Protein AF-A0A2K5C8P4-F1 (afdb_monomer)

Nearest PDB structures (foldseek):
  4d0d-assembly1_A  TM=8.204E-01  e=2.974E-01  Gallus gallus
  7qev-assembly1_B  TM=3.542E-01  e=8.906E+00  Homo sapiens

Organism: Aotus nancymaae (NCBI:txid37293)

InterPro domains:
  IPR003006 Immunoglobulin/major histocompatibility complex, conserved site [PS00290] (12-18)
  IPR013783 Immunoglobulin-like fold [G3DSA:2.60.40.10] (1-39)
  IPR036179 Immunoglobulin-like domain superfamily [SSF48726] (3-31)
  IPR050208 Antigen-presenting and immune regulatory MHC class I-related [PTHR16675] (1-67)

Secondary structure (DSSP, 8-state):
-----TTTGGG-EEEE--TT-SS-EEEEPPP----HHHHHHHHHHHHHHHHHHHHHHHHHHHHHHHT-

pLDDT: mean 87.09, std 10.41, range [58.72, 98.38]

Sequence (68 aa):
AVVVLSGEEQRYMCHVQHEGLAEPLTLRWEPSSQPTIPIVGIVAGLAVLGAVITGAVVAAVMWKRKSS

Foldseek 3Di:
DDDDDPPRQQVDWDWDDDPPDPDIDIHGDDPPPPVPPVVVVVVVVVVVVVVVVVVVVVVVVVVVVVVD

Solvent-accessible surface area (backbone atoms only — not comparable to full-atom values): 4365 Å² total; per-residue (Å²): 136,86,88,72,57,92,89,53,43,74,81,45,70,49,79,47,80,51,95,90,44,98,61,72,44,75,44,68,55,78,76,85,82,69,68,61,63,65,55,53,52,51,54,53,51,52,51,52,54,50,52,52,54,52,50,51,51,54,54,52,52,53,50,56,62,72,77,105

Structure (mmCIF, N/CA/C/O backbone):
data_AF-A0A2K5C8P4-F1
#
_entry.id   AF-A0A2K5C8P4-F1
#
loop_
_atom_site.group_PDB
_atom_site.id
_atom_site.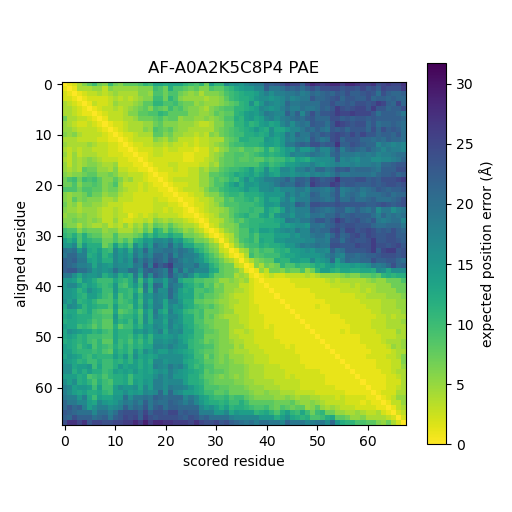type_symbol
_atom_site.label_atom_id
_atom_site.label_alt_id
_atom_site.label_comp_id
_atom_site.label_asym_id
_atom_site.label_entity_id
_atom_site.label_seq_id
_atom_site.pdbx_PDB_ins_code
_atom_site.Cartn_x
_atom_site.Cartn_y
_atom_site.Cartn_z
_atom_site.occupancy
_atom_site.B_iso_or_equiv
_atom_site.auth_seq_id
_atom_site.auth_comp_id
_atom_site.auth_asym_id
_atom_site.auth_atom_id
_atom_site.pdbx_PDB_model_num
ATOM 1 N N . ALA A 1 1 ? 1.382 6.111 -30.203 1.00 71.19 1 ALA A N 1
ATOM 2 C CA . ALA A 1 1 ? 1.305 5.978 -28.735 1.00 71.19 1 ALA A CA 1
ATOM 3 C C . ALA A 1 1 ? 1.106 4.507 -28.400 1.00 71.19 1 ALA A C 1
ATOM 5 O O . ALA A 1 1 ? 0.306 3.868 -29.073 1.00 71.19 1 ALA A O 1
ATOM 6 N N . VAL A 1 2 ? 1.848 3.972 -27.429 1.00 81.56 2 VAL A N 1
ATOM 7 C CA . VAL A 1 2 ? 1.647 2.607 -26.916 1.00 81.56 2 VAL A CA 1
ATOM 8 C C . VAL A 1 2 ? 0.775 2.723 -25.674 1.00 81.56 2 VAL A C 1
ATOM 10 O O . VAL A 1 2 ? 1.117 3.464 -24.757 1.00 81.56 2 VAL A O 1
ATOM 13 N N . VAL A 1 3 ? -0.369 2.045 -25.668 1.00 85.75 3 VAL A N 1
ATOM 14 C CA . VAL A 1 3 ? -1.228 1.956 -24.484 1.00 85.75 3 VAL A CA 1
ATOM 15 C C . VAL A 1 3 ? -0.761 0.751 -23.681 1.00 85.75 3 VAL A C 1
ATOM 17 O O . VAL A 1 3 ? -0.743 -0.361 -24.205 1.00 85.75 3 VAL A O 1
ATOM 20 N N . VAL A 1 4 ? -0.371 0.974 -22.429 1.00 83.38 4 VAL A N 1
ATOM 21 C CA . VAL A 1 4 ? 0.036 -0.088 -21.505 1.00 83.38 4 VAL A CA 1
ATOM 22 C C . VAL A 1 4 ? -1.022 -0.226 -20.418 1.00 83.38 4 VAL A C 1
ATOM 24 O O . VAL A 1 4 ? -1.559 0.771 -19.937 1.00 83.38 4 VAL A O 1
ATOM 27 N N . LEU A 1 5 ? -1.360 -1.465 -20.063 1.00 84.81 5 LEU A N 1
ATOM 28 C CA . LEU A 1 5 ? -2.323 -1.748 -19.002 1.00 84.81 5 LEU A CA 1
ATOM 29 C C . LEU A 1 5 ? -1.694 -1.499 -17.628 1.00 84.81 5 LEU A C 1
ATOM 31 O O . LEU A 1 5 ? -0.514 -1.776 -17.418 1.00 84.81 5 LEU A O 1
ATOM 35 N N . SER A 1 6 ? -2.501 -1.019 -16.680 1.00 77.38 6 SER A N 1
ATOM 36 C CA . SER A 1 6 ? -2.038 -0.804 -15.308 1.00 77.38 6 SER A CA 1
ATOM 37 C C . SER A 1 6 ? -1.551 -2.119 -14.690 1.00 77.38 6 SER A C 1
ATOM 39 O O . SER A 1 6 ? -2.268 -3.120 -14.721 1.00 77.38 6 SER A O 1
ATOM 41 N N . GLY A 1 7 ? -0.319 -2.124 -14.173 1.00 78.81 7 GLY A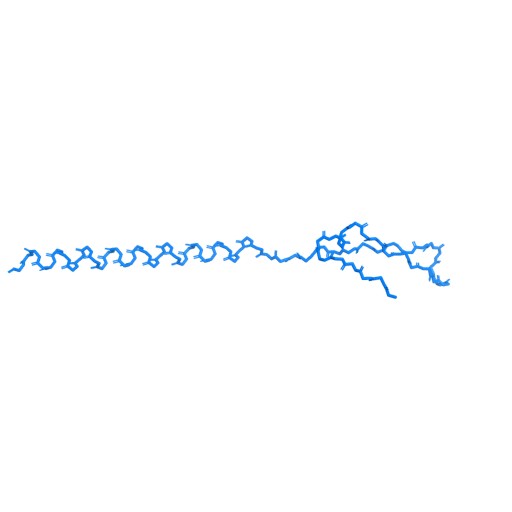 N 1
ATOM 42 C CA . GLY A 1 7 ? 0.337 -3.310 -13.597 1.00 78.81 7 GLY A CA 1
ATOM 43 C C . GLY A 1 7 ? 1.251 -4.075 -14.560 1.00 78.81 7 GLY A C 1
ATOM 44 O O . GLY A 1 7 ? 2.133 -4.806 -14.119 1.00 78.81 7 GLY A O 1
ATOM 45 N N . GLU A 1 8 ? 1.119 -3.835 -15.863 1.00 82.06 8 GLU A N 1
ATOM 46 C CA . GLU A 1 8 ? 1.977 -4.409 -16.905 1.00 82.06 8 GLU A CA 1
ATOM 47 C C . GLU A 1 8 ? 3.147 -3.489 -17.276 1.00 82.06 8 GLU A C 1
ATOM 49 O O . GLU A 1 8 ? 4.128 -3.920 -17.878 1.00 82.06 8 GLU A O 1
ATOM 54 N N . GLU A 1 9 ? 3.077 -2.229 -16.847 1.00 84.38 9 GLU A N 1
ATOM 55 C CA . GLU A 1 9 ? 4.007 -1.136 -17.152 1.00 84.38 9 GLU A CA 1
ATOM 56 C C . GLU A 1 9 ? 5.471 -1.454 -16.833 1.00 84.38 9 GLU A C 1
ATOM 58 O O . GLU A 1 9 ? 6.362 -1.053 -17.575 1.00 84.38 9 GLU A O 1
ATOM 63 N N . GLN A 1 10 ? 5.730 -2.241 -15.787 1.00 81.56 10 GLN A N 1
ATOM 64 C CA . GLN A 1 10 ? 7.085 -2.647 -15.392 1.00 81.56 10 GLN A CA 1
ATOM 65 C C . GLN A 1 10 ? 7.787 -3.553 -16.411 1.00 81.56 10 GLN A C 1
ATOM 67 O O . GLN A 1 10 ? 9.009 -3.678 -16.380 1.00 81.56 10 GLN A O 1
ATOM 72 N N . ARG A 1 11 ? 7.031 -4.200 -17.306 1.00 82.06 11 ARG A N 1
ATOM 73 C CA . ARG A 1 11 ? 7.577 -5.076 -18.354 1.00 82.06 11 ARG A CA 1
ATOM 74 C C . ARG A 1 11 ? 7.942 -4.317 -19.626 1.00 82.06 11 ARG A C 1
ATOM 76 O O . ARG A 1 11 ? 8.565 -4.892 -20.515 1.00 82.06 11 ARG A O 1
ATOM 83 N N . TYR A 1 12 ? 7.556 -3.046 -19.715 1.00 82.81 12 TYR A N 1
ATOM 84 C CA . TYR A 1 12 ? 7.815 -2.211 -20.875 1.00 82.81 12 TYR A CA 1
ATOM 85 C C . TYR A 1 12 ? 9.005 -1.297 -20.615 1.00 82.81 12 TYR A C 1
ATOM 87 O O . TYR A 1 12 ? 9.129 -0.659 -19.569 1.00 82.81 12 TYR A O 1
ATOM 95 N N . MET A 1 13 ? 9.872 -1.215 -21.617 1.00 86.75 13 MET A N 1
ATOM 96 C CA . MET A 1 13 ? 10.951 -0.244 -21.669 1.00 86.75 13 MET A CA 1
ATOM 97 C C . MET A 1 13 ? 10.792 0.614 -22.917 1.00 86.75 13 MET A C 1
ATOM 99 O O . MET A 1 13 ? 10.401 0.127 -23.979 1.00 86.75 13 MET A O 1
ATOM 103 N N . CYS A 1 14 ? 11.102 1.897 -22.782 1.00 87.81 14 CYS A N 1
ATOM 104 C CA . CYS A 1 14 ? 11.163 2.834 -23.889 1.00 87.81 14 CYS A CA 1
ATOM 105 C C . CYS A 1 14 ? 12.620 2.986 -24.332 1.00 87.81 14 CYS A C 1
ATOM 107 O O . CYS A 1 14 ? 13.492 3.264 -23.510 1.00 87.81 14 CYS A O 1
ATOM 109 N N . HIS A 1 15 ? 12.875 2.825 -25.628 1.00 91.00 15 HIS A N 1
ATOM 110 C CA . HIS A 1 15 ? 14.179 3.092 -26.226 1.00 91.00 15 HIS A CA 1
ATOM 111 C C . HIS A 1 15 ? 14.142 4.447 -26.926 1.00 91.00 15 HIS A C 1
ATOM 113 O O . HIS A 1 15 ? 13.341 4.662 -27.834 1.00 91.00 15 HIS A O 1
ATOM 119 N N . VAL A 1 16 ? 15.017 5.355 -26.506 1.00 91.38 16 VAL A N 1
ATOM 120 C CA . VAL A 1 16 ? 15.122 6.711 -27.041 1.00 91.38 16 VAL A CA 1
ATOM 121 C C . VAL A 1 16 ? 16.416 6.826 -27.836 1.00 91.38 16 VAL A C 1
ATOM 123 O O . VAL A 1 16 ? 17.513 6.718 -27.286 1.00 91.38 16 VAL A O 1
ATOM 126 N N . GLN A 1 17 ? 16.278 7.049 -29.141 1.00 94.19 17 GLN A N 1
ATOM 127 C CA . GLN A 1 17 ? 17.380 7.410 -30.029 1.00 94.19 17 GLN A CA 1
ATOM 128 C C . GLN A 1 17 ? 17.342 8.913 -30.286 1.00 94.19 17 GLN A C 1
ATOM 130 O O . GLN A 1 17 ? 16.279 9.484 -30.529 1.00 94.19 17 GLN A O 1
ATOM 135 N N . HIS A 1 18 ? 18.499 9.556 -30.202 1.00 94.00 18 HIS A N 1
ATOM 136 C CA . HIS A 1 18 ? 18.647 10.984 -30.432 1.00 94.00 18 HIS A CA 1
ATOM 137 C C . HIS A 1 18 ? 20.088 11.265 -30.858 1.00 94.00 18 HIS A C 1
ATOM 139 O O . HIS A 1 18 ? 21.001 10.678 -30.289 1.00 94.00 18 HIS A O 1
ATOM 145 N N . GLU A 1 19 ? 20.301 12.183 -31.802 1.00 92.75 19 GLU A N 1
ATOM 146 C CA . GLU A 1 19 ? 21.630 12.496 -32.366 1.00 92.75 19 GLU A CA 1
ATOM 147 C C . GLU A 1 19 ? 22.667 12.905 -31.304 1.00 92.75 19 GLU A C 1
ATOM 149 O O . GLU A 1 19 ? 23.861 12.675 -31.458 1.00 92.75 19 GLU A O 1
ATOM 154 N N . GLY A 1 20 ? 22.217 13.504 -30.198 1.00 93.62 20 GLY A N 1
ATOM 155 C CA . GLY A 1 20 ? 23.089 13.890 -29.082 1.00 93.62 20 GLY A CA 1
ATOM 156 C C . GLY A 1 20 ? 23.476 12.748 -28.134 1.00 93.62 20 GLY A C 1
ATOM 157 O O . GLY A 1 20 ? 24.238 12.979 -27.198 1.00 93.62 20 GLY A O 1
ATOM 158 N N . LEU A 1 21 ? 22.931 11.546 -28.321 1.00 93.06 21 LEU A N 1
ATOM 159 C CA . LEU A 1 21 ? 23.242 10.373 -27.512 1.00 93.06 21 LEU A CA 1
ATOM 160 C C . LEU A 1 21 ? 24.214 9.471 -28.277 1.00 93.06 21 LEU A C 1
ATOM 162 O O . LEU A 1 21 ? 23.892 8.986 -29.357 1.00 93.06 21 LEU A O 1
ATOM 166 N N . ALA A 1 22 ? 25.383 9.201 -27.690 1.00 92.00 22 ALA A N 1
ATOM 167 C CA . ALA A 1 22 ? 26.342 8.252 -28.260 1.00 92.00 22 ALA A CA 1
ATOM 168 C C . ALA A 1 22 ? 25.789 6.811 -28.299 1.00 92.00 22 ALA A C 1
ATOM 170 O O . ALA A 1 22 ? 26.189 6.020 -29.148 1.00 92.00 22 ALA A O 1
ATOM 171 N N . GLU A 1 23 ? 24.851 6.486 -27.403 1.00 92.19 23 GLU A N 1
ATOM 172 C CA . GLU A 1 23 ? 24.188 5.185 -27.300 1.00 92.19 23 GLU A CA 1
ATOM 173 C C . GLU A 1 23 ? 22.686 5.361 -27.002 1.00 92.19 23 GLU A C 1
ATOM 175 O O . GLU A 1 23 ? 22.302 6.338 -26.355 1.00 92.19 23 GLU A O 1
ATOM 180 N N . PRO A 1 24 ? 21.809 4.430 -27.425 1.00 92.44 24 PRO A N 1
ATOM 181 C CA . PRO A 1 24 ? 20.375 4.522 -27.159 1.00 92.44 24 PRO A CA 1
ATOM 182 C C . PRO A 1 24 ? 20.058 4.541 -25.660 1.00 92.44 24 PRO A C 1
ATOM 184 O O . PRO A 1 24 ? 20.455 3.645 -24.912 1.00 92.44 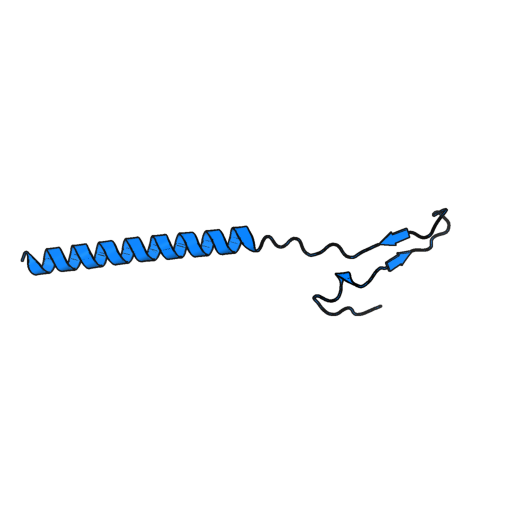24 PRO A O 1
ATOM 187 N N . LEU A 1 25 ? 19.262 5.517 -25.222 1.00 91.75 25 LEU A N 1
ATOM 188 C CA . LEU A 1 25 ? 18.825 5.588 -23.833 1.00 91.75 25 LEU A CA 1
ATOM 189 C C . LEU A 1 25 ? 17.647 4.638 -23.610 1.00 91.75 25 LEU A C 1
ATOM 191 O O . LEU A 1 25 ? 16.632 4.718 -24.301 1.00 91.75 25 LEU A O 1
ATOM 195 N N . THR A 1 26 ? 17.765 3.760 -22.617 1.00 91.06 26 THR A N 1
ATOM 196 C CA . THR A 1 26 ? 16.694 2.835 -22.231 1.00 91.06 26 THR A CA 1
ATOM 197 C C . THR A 1 26 ? 16.039 3.317 -20.942 1.00 91.06 26 THR A C 1
ATOM 199 O O . THR A 1 26 ? 16.681 3.375 -19.896 1.00 91.06 26 THR A O 1
ATOM 202 N N . LEU A 1 27 ? 14.757 3.665 -21.014 1.00 86.94 27 LEU A N 1
ATOM 203 C CA . LEU A 1 27 ? 13.959 4.124 -19.880 1.00 86.94 27 LEU A CA 1
ATOM 204 C C . LEU A 1 27 ? 13.002 3.015 -19.441 1.00 86.94 27 LEU A C 1
ATOM 206 O O . LEU A 1 27 ? 12.178 2.558 -20.234 1.00 86.94 27 LEU A O 1
ATOM 210 N N . ARG A 1 28 ? 13.084 2.606 -18.171 1.00 84.62 28 ARG A N 1
ATOM 211 C CA . ARG A 1 28 ? 12.069 1.749 -17.540 1.00 84.62 28 ARG A CA 1
ATOM 212 C C . ARG A 1 28 ? 10.986 2.605 -16.889 1.00 84.62 28 ARG A C 1
ATOM 214 O O . ARG A 1 28 ? 11.259 3.727 -16.464 1.00 84.62 28 ARG A O 1
ATOM 221 N N . TRP A 1 29 ? 9.791 2.050 -16.736 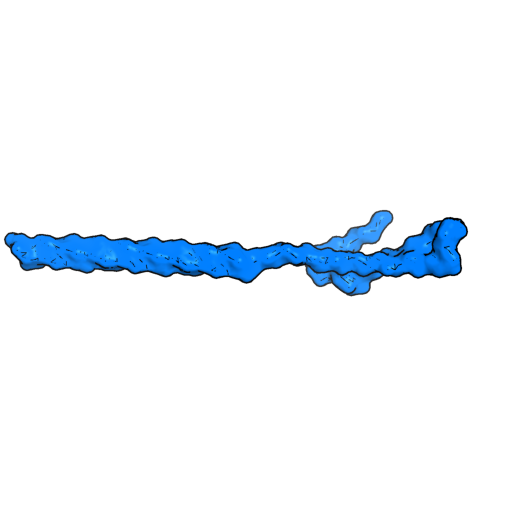1.00 77.75 29 TRP A N 1
ATOM 222 C CA . TRP A 1 29 ? 8.767 2.667 -15.898 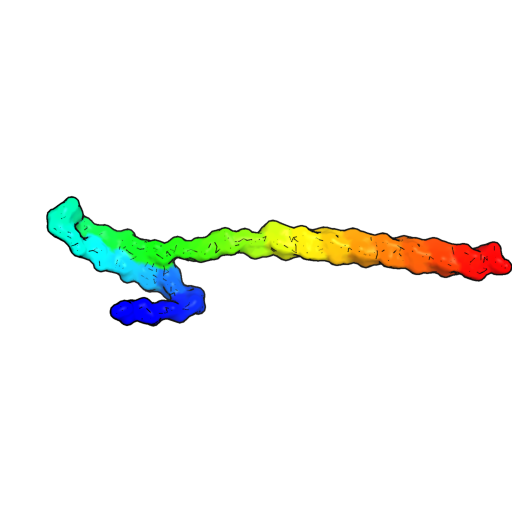1.00 77.75 29 TRP A CA 1
ATOM 223 C C . TRP A 1 29 ? 9.135 2.503 -14.418 1.00 77.75 29 TRP A C 1
ATOM 225 O O . TRP A 1 29 ? 9.416 1.389 -13.982 1.00 77.75 29 TRP A O 1
ATOM 235 N N . GLU A 1 30 ? 9.143 3.574 -13.624 1.00 71.81 30 GLU A N 1
ATOM 236 C CA . GLU A 1 30 ? 9.308 3.444 -12.169 1.00 71.81 30 GLU A CA 1
ATOM 237 C C . GLU A 1 30 ? 7.952 3.046 -11.560 1.00 71.81 30 GLU A C 1
ATOM 239 O O . GLU A 1 30 ? 6.940 3.673 -11.893 1.00 71.81 30 GLU A O 1
ATOM 244 N N . PRO A 1 31 ? 7.878 2.005 -10.709 1.00 70.44 31 PRO A N 1
ATOM 245 C CA . PRO A 1 31 ? 6.631 1.653 -10.049 1.00 70.44 31 PRO A CA 1
ATOM 246 C C . PRO A 1 31 ? 6.104 2.862 -9.281 1.00 70.44 31 PRO A C 1
ATOM 248 O O . PRO A 1 31 ? 6.879 3.570 -8.635 1.00 70.44 31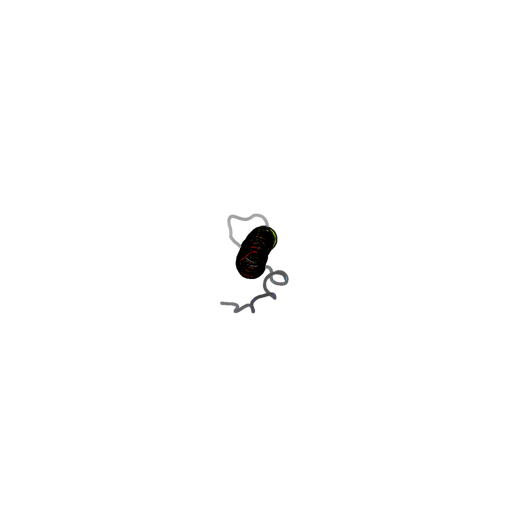 PRO A O 1
ATOM 251 N N . SER A 1 32 ? 4.786 3.082 -9.302 1.00 66.56 32 SER A N 1
ATOM 252 C CA . SER A 1 32 ? 4.183 4.042 -8.380 1.00 66.56 32 SER A CA 1
ATOM 253 C C . SER A 1 32 ? 4.529 3.590 -6.966 1.00 66.56 32 SER A C 1
ATOM 255 O O . SER A 1 32 ? 4.024 2.577 -6.481 1.00 66.56 32 SER A O 1
ATOM 257 N N . SER A 1 33 ? 5.416 4.332 -6.312 1.00 63.69 33 SER A N 1
ATOM 258 C CA . SER A 1 33 ? 5.784 4.167 -4.912 1.00 63.69 33 SER A CA 1
ATOM 259 C C . SER A 1 33 ? 4.641 4.669 -4.030 1.00 63.69 33 SER A C 1
ATOM 261 O O . SER A 1 33 ? 4.810 5.535 -3.176 1.00 63.69 33 SER A O 1
ATOM 263 N N . GLN A 1 34 ? 3.432 4.149 -4.255 1.00 66.19 34 GLN A N 1
ATOM 264 C CA . GLN A 1 34 ? 2.325 4.367 -3.346 1.00 66.19 34 GLN A CA 1
ATOM 265 C C . GLN A 1 34 ? 2.681 3.695 -2.024 1.00 66.19 34 GLN A C 1
ATOM 267 O O . GLN A 1 34 ? 2.922 2.485 -1.984 1.00 66.19 34 GLN A O 1
ATOM 272 N N . PRO A 1 35 ? 2.725 4.452 -0.922 1.00 66.88 35 PRO A N 1
ATOM 273 C CA . PRO A 1 35 ? 3.090 3.892 0.351 1.00 66.88 35 PRO A CA 1
ATOM 274 C C . PRO A 1 35 ? 1.823 3.245 0.925 1.00 66.88 35 PRO A C 1
ATOM 276 O O . PRO A 1 35 ? 1.116 3.815 1.751 1.00 66.88 35 PRO A O 1
ATOM 279 N N . THR A 1 36 ? 1.505 2.038 0.457 1.00 69.69 36 THR A N 1
ATOM 280 C CA . THR A 1 36 ? 0.333 1.276 0.915 1.00 69.69 36 THR A CA 1
ATOM 281 C C . THR A 1 36 ? 0.443 0.932 2.405 1.00 69.69 36 THR A C 1
ATOM 283 O O . THR A 1 36 ? -0.548 0.943 3.130 1.00 69.69 36 THR A O 1
ATOM 286 N N . ILE A 1 37 ? 1.663 0.691 2.890 1.00 68.44 37 ILE A N 1
ATOM 287 C CA . ILE A 1 37 ? 1.940 0.259 4.266 1.00 68.44 37 ILE A CA 1
ATOM 288 C C . ILE A 1 37 ? 1.592 1.332 5.325 1.00 68.44 37 ILE A C 1
ATOM 290 O O . ILE A 1 37 ? 0.858 0.997 6.258 1.00 68.44 37 ILE A O 1
ATOM 294 N N . PRO A 1 38 ? 2.028 2.609 5.231 1.00 81.06 38 PRO A N 1
ATOM 295 C CA . PRO A 1 38 ? 1.677 3.607 6.247 1.00 81.06 38 PRO A CA 1
ATOM 296 C C . PRO A 1 38 ? 0.180 3.921 6.298 1.00 81.06 38 PRO A C 1
ATOM 298 O O . PRO A 1 38 ? -0.343 4.167 7.381 1.00 81.06 38 PRO A O 1
ATOM 301 N N . ILE A 1 39 ? -0.533 3.861 5.170 1.00 86.56 39 ILE A N 1
ATOM 302 C CA . ILE A 1 39 ? -1.976 4.144 5.134 1.00 86.56 39 ILE A CA 1
ATOM 303 C C . ILE A 1 39 ? -2.753 3.046 5.870 1.00 86.56 39 ILE A C 1
ATOM 305 O O . ILE A 1 39 ? -3.572 3.342 6.741 1.00 86.56 39 ILE A O 1
ATOM 309 N N . VAL A 1 40 ? -2.461 1.775 5.574 1.00 88.88 40 VAL A N 1
ATOM 310 C CA . VAL A 1 40 ? -3.125 0.636 6.227 1.00 88.88 40 VAL A CA 1
ATOM 311 C C . VAL A 1 40 ? -2.830 0.611 7.730 1.00 88.88 40 VAL A C 1
ATOM 313 O O . VAL A 1 40 ? -3.740 0.372 8.522 1.00 88.88 40 VAL A O 1
ATOM 316 N N . GLY A 1 41 ? -1.595 0.922 8.140 1.00 91.62 41 GLY A N 1
ATOM 317 C CA . GLY A 1 41 ? -1.219 0.990 9.555 1.00 91.62 41 GLY A CA 1
ATOM 318 C C . GLY A 1 41 ? -1.996 2.052 10.339 1.00 91.62 41 GLY A C 1
ATOM 319 O O . GLY A 1 41 ? -2.482 1.773 11.435 1.00 91.62 41 GLY A O 1
ATOM 320 N N . ILE A 1 42 ? -2.174 3.247 9.763 1.00 94.06 42 ILE A N 1
ATOM 321 C CA . ILE A 1 42 ? -2.952 4.329 10.386 1.00 94.06 42 ILE A CA 1
ATOM 322 C C . ILE A 1 42 ? -4.421 3.923 10.529 1.00 94.06 42 I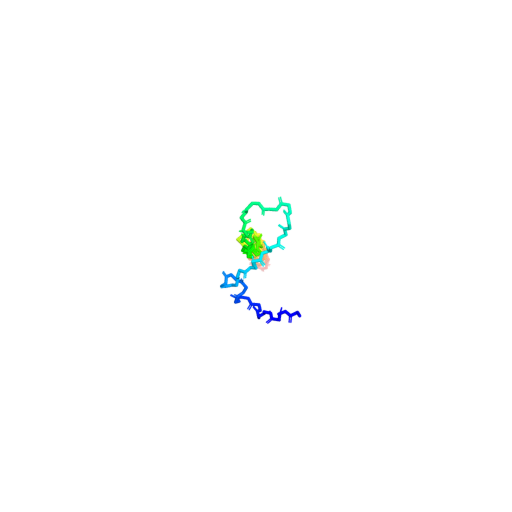LE A C 1
ATOM 324 O O . ILE A 1 42 ? -4.996 4.068 11.608 1.00 94.06 42 ILE A O 1
ATOM 328 N N . VAL A 1 43 ? -5.025 3.378 9.469 1.00 95.69 43 VAL A N 1
ATOM 329 C CA . VAL A 1 43 ? -6.431 2.945 9.493 1.00 95.69 43 VAL A CA 1
ATOM 330 C C . VAL A 1 43 ? -6.648 1.853 10.542 1.00 95.69 43 VAL A C 1
ATOM 332 O O . VAL A 1 43 ? -7.580 1.950 11.340 1.00 95.69 43 VAL A O 1
ATOM 335 N N . ALA A 1 44 ? -5.765 0.853 10.592 1.00 96.12 44 ALA A N 1
ATOM 336 C CA . ALA A 1 44 ? -5.833 -0.213 11.586 1.00 96.12 44 ALA A CA 1
ATOM 337 C C . ALA A 1 44 ? -5.698 0.330 13.018 1.00 96.12 44 ALA A C 1
ATOM 339 O O . ALA A 1 44 ? -6.486 -0.032 13.892 1.00 96.12 44 ALA A O 1
ATOM 340 N N . GLY A 1 45 ? -4.750 1.243 13.255 1.00 96.50 45 GLY A N 1
ATOM 341 C CA . GLY A 1 45 ? -4.550 1.866 14.564 1.00 96.50 45 GLY A CA 1
ATOM 342 C C . GLY A 1 45 ? -5.771 2.656 15.042 1.00 96.50 45 GLY A C 1
ATOM 343 O O . GLY A 1 45 ? -6.211 2.488 16.180 1.00 96.50 45 GLY A O 1
ATOM 344 N N . LEU A 1 46 ? -6.364 3.472 14.164 1.00 97.62 46 LEU A N 1
ATOM 345 C CA . LEU A 1 46 ? -7.570 4.243 14.480 1.00 97.62 46 LEU A CA 1
ATOM 346 C C . LEU A 1 46 ? -8.777 3.341 14.757 1.00 97.62 46 LEU A C 1
ATOM 348 O O . LEU A 1 46 ? -9.528 3.599 15.699 1.00 97.62 46 LEU A O 1
ATOM 352 N N . ALA A 1 47 ? -8.947 2.269 13.980 1.00 97.88 47 ALA A N 1
ATOM 353 C CA . ALA A 1 47 ? -10.031 1.312 14.177 1.00 97.88 47 ALA A CA 1
ATOM 354 C C . ALA A 1 47 ? -9.935 0.613 15.543 1.00 97.88 47 ALA A C 1
ATOM 356 O O . ALA A 1 47 ? -10.927 0.532 16.270 1.00 97.88 47 ALA A O 1
ATOM 357 N N . VAL A 1 48 ? -8.734 0.161 15.923 1.00 98.25 48 VAL A N 1
ATOM 358 C CA . VAL A 1 48 ? -8.487 -0.466 17.230 1.00 98.25 48 VAL A CA 1
ATOM 359 C C . VAL A 1 48 ? -8.755 0.518 18.367 1.00 98.25 48 VAL A C 1
ATOM 361 O O . VAL A 1 48 ? -9.465 0.177 19.313 1.00 98.25 48 VAL A O 1
ATOM 364 N N . LEU A 1 49 ? -8.244 1.749 18.269 1.00 98.25 49 LEU A N 1
ATOM 365 C CA . LEU A 1 49 ? -8.467 2.772 19.290 1.00 98.25 49 LEU A CA 1
ATOM 366 C C . LEU A 1 49 ? -9.964 3.072 19.467 1.00 98.25 49 LEU A C 1
ATOM 368 O O . LEU A 1 49 ? -10.455 3.105 20.596 1.00 98.25 49 LEU A O 1
ATOM 372 N N . GLY A 1 50 ? -10.699 3.222 18.362 1.00 98.25 50 GLY A N 1
ATOM 373 C CA . GLY A 1 50 ? -12.148 3.419 18.384 1.00 98.25 50 GLY A CA 1
ATOM 374 C C . GLY A 1 50 ? -12.881 2.276 19.090 1.00 98.25 50 GLY A C 1
ATOM 375 O O . GLY A 1 50 ? -13.672 2.524 19.999 1.00 98.25 50 GLY A O 1
ATOM 376 N N . ALA A 1 51 ? -12.564 1.025 18.741 1.00 98.31 51 ALA A N 1
ATOM 377 C CA . ALA A 1 51 ? -13.182 -0.154 19.345 1.00 98.31 51 ALA A CA 1
ATOM 378 C C . ALA A 1 51 ? -12.938 -0.240 20.862 1.00 98.31 51 ALA A C 1
ATOM 380 O O . ALA A 1 51 ? -13.866 -0.533 21.619 1.00 98.31 51 ALA A O 1
ATOM 381 N N . VAL A 1 52 ? -11.716 0.059 21.317 1.00 98.38 52 VAL A N 1
ATOM 382 C CA . VAL A 1 52 ? -11.365 0.072 22.747 1.00 98.38 52 VAL A CA 1
ATOM 383 C C . VAL A 1 52 ? -12.176 1.123 23.502 1.00 98.38 52 VAL A C 1
ATOM 385 O O . VAL A 1 52 ? -12.740 0.820 24.555 1.00 98.38 52 VAL A O 1
ATOM 388 N N . ILE A 1 53 ? -12.282 2.338 22.958 1.00 98.00 53 ILE A N 1
ATOM 389 C CA . ILE A 1 53 ? -13.047 3.425 23.581 1.00 98.00 53 ILE A CA 1
ATOM 390 C C . ILE A 1 53 ? -14.523 3.037 23.684 1.00 98.00 53 ILE A C 1
ATOM 392 O O . ILE A 1 53 ? -15.112 3.136 24.760 1.00 98.00 53 ILE A O 1
ATOM 396 N N . THR A 1 54 ? -15.121 2.549 22.594 1.00 97.94 54 THR A N 1
ATOM 397 C CA . THR A 1 54 ? -16.524 2.120 22.600 1.00 97.94 54 THR A CA 1
ATOM 398 C C . THR A 1 54 ? -16.753 0.998 23.610 1.00 97.94 54 THR A C 1
ATOM 400 O O . THR A 1 54 ? -17.678 1.089 24.416 1.00 97.94 54 THR A O 1
ATOM 403 N N . GLY A 1 55 ? -15.888 -0.020 23.635 1.00 97.81 55 GLY A N 1
ATOM 404 C CA . GLY A 1 55 ? -15.975 -1.124 24.591 1.00 97.81 55 GLY A CA 1
ATOM 405 C C . GLY A 1 55 ? -15.899 -0.661 26.048 1.00 97.81 55 GLY A C 1
ATOM 406 O O . GLY A 1 55 ? -16.726 -1.066 26.866 1.00 97.81 55 GLY A O 1
ATOM 407 N N . ALA A 1 56 ? -14.967 0.241 26.367 1.00 97.62 56 ALA A N 1
ATOM 408 C CA . ALA A 1 56 ? -14.823 0.803 27.708 1.00 97.62 56 ALA A CA 1
ATOM 409 C C . ALA A 1 56 ? -16.066 1.598 28.140 1.00 97.62 56 ALA A C 1
ATOM 411 O O . ALA A 1 56 ? -16.545 1.435 29.263 1.00 97.62 56 ALA A O 1
ATOM 412 N N . VAL A 1 57 ? -16.627 2.416 27.242 1.00 97.19 57 VAL A N 1
ATOM 413 C CA . VAL A 1 57 ? -17.854 3.181 27.508 1.00 97.19 57 VAL A CA 1
ATOM 414 C C . VAL A 1 57 ? -19.031 2.241 27.767 1.00 97.19 57 VAL A C 1
ATOM 416 O O . VAL A 1 57 ? -19.742 2.423 28.755 1.00 97.19 57 VAL A O 1
ATOM 419 N N . VAL A 1 58 ? -19.222 1.210 26.936 1.00 97.12 58 VAL A N 1
ATOM 420 C CA . VAL A 1 58 ? -20.300 0.229 27.135 1.00 97.12 58 VAL A CA 1
ATOM 421 C C . VAL A 1 58 ? -20.144 -0.489 28.476 1.00 97.12 58 VAL A C 1
ATOM 423 O O . VAL A 1 58 ? -21.106 -0.554 29.243 1.00 97.12 58 VAL A O 1
ATOM 426 N N . ALA A 1 59 ? -18.940 -0.964 28.802 1.00 96.69 59 ALA A N 1
ATOM 427 C CA . ALA A 1 59 ? -18.668 -1.630 30.074 1.00 96.69 59 ALA A CA 1
ATOM 428 C C . ALA A 1 59 ? -18.961 -0.716 31.278 1.00 96.69 59 ALA A C 1
ATOM 430 O O . ALA A 1 59 ? -19.635 -1.131 32.224 1.00 96.69 59 ALA A O 1
ATOM 431 N N . ALA A 1 60 ? -18.528 0.547 31.222 1.00 96.06 60 ALA A N 1
ATOM 432 C 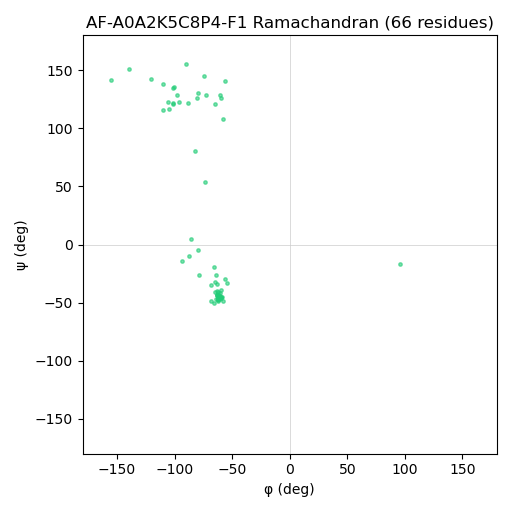CA . ALA A 1 60 ? -18.789 1.529 32.271 1.00 96.06 60 ALA A CA 1
ATOM 433 C C . ALA A 1 60 ? -20.292 1.818 32.440 1.00 96.06 60 ALA A C 1
ATOM 435 O O . ALA A 1 60 ? -20.796 1.848 33.565 1.00 96.06 60 ALA A O 1
ATOM 436 N N . VAL A 1 61 ? -21.033 1.982 31.338 1.00 95.12 61 VAL A N 1
ATOM 437 C CA . VAL A 1 61 ? -22.489 2.205 31.363 1.00 95.12 61 VAL A CA 1
ATOM 438 C C . VAL A 1 61 ? -23.220 1.003 31.961 1.00 95.12 61 VAL A C 1
ATOM 440 O O . VAL A 1 61 ? -24.116 1.183 32.788 1.00 95.12 61 VAL A O 1
ATOM 443 N N . MET A 1 62 ? -22.833 -0.220 31.590 1.00 95.75 62 MET A N 1
ATOM 444 C CA . MET A 1 62 ? -23.412 -1.441 32.155 1.00 95.75 62 MET A CA 1
ATOM 445 C C . MET A 1 62 ? -23.156 -1.549 33.660 1.00 95.75 62 MET A C 1
ATOM 447 O O . MET A 1 62 ? -24.073 -1.895 34.406 1.00 95.75 62 MET A O 1
ATOM 451 N N . TRP A 1 63 ? -21.952 -1.199 34.124 1.00 94.94 63 TRP A N 1
ATOM 452 C CA . TRP A 1 63 ? -21.640 -1.176 35.554 1.00 94.94 63 TRP A CA 1
ATOM 453 C C . TRP A 1 63 ? -22.514 -0.157 36.292 1.00 94.94 63 TRP A C 1
ATOM 455 O O . TRP A 1 63 ? -23.162 -0.505 37.277 1.00 94.94 63 TRP A O 1
ATOM 465 N N . LYS A 1 64 ? -22.622 1.074 35.775 1.00 91.69 64 LYS A N 1
ATOM 466 C CA . LYS A 1 64 ? -23.467 2.126 36.364 1.00 91.69 64 LYS A CA 1
ATOM 467 C C . LYS A 1 64 ? -24.941 1.732 36.435 1.00 91.69 64 LYS A C 1
ATOM 469 O O . LYS A 1 64 ? -25.587 2.042 37.426 1.00 91.69 64 LYS A O 1
ATOM 474 N N . ARG A 1 65 ? -25.472 1.048 35.414 1.00 86.25 65 ARG A N 1
ATOM 475 C CA . ARG A 1 65 ? -26.857 0.548 35.432 1.00 86.25 65 ARG A CA 1
ATOM 476 C C . ARG A 1 65 ? -27.071 -0.572 36.442 1.00 86.25 65 ARG A C 1
ATOM 478 O O . ARG A 1 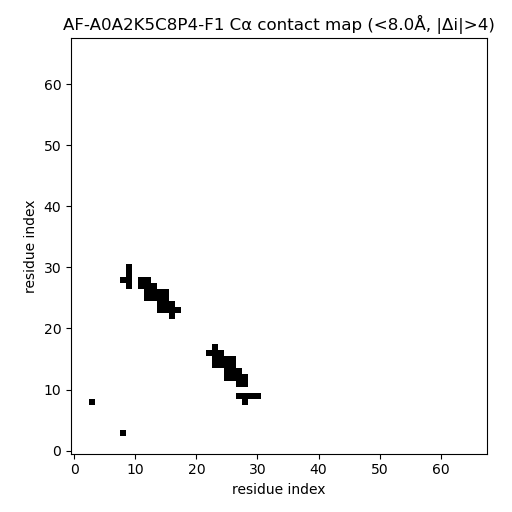65 ? -28.152 -0.655 36.999 1.00 86.25 65 ARG A O 1
ATOM 485 N N . LYS A 1 66 ? -26.077 -1.439 36.653 1.00 79.75 66 LYS A N 1
ATOM 486 C CA . LYS A 1 66 ? -26.185 -2.544 37.614 1.00 79.75 66 LYS A CA 1
ATOM 487 C C . LYS A 1 66 ? -25.973 -2.106 39.066 1.00 79.75 66 LYS A C 1
ATOM 489 O O . LYS A 1 66 ? -26.459 -2.778 39.965 1.00 79.75 66 LYS A O 1
ATOM 494 N N . SER A 1 67 ? -25.232 -1.022 39.304 1.00 71.62 67 SER A N 1
ATOM 495 C CA . SER A 1 67 ? -25.026 -0.479 40.654 1.00 71.62 67 SER A CA 1
ATOM 496 C C . SER A 1 67 ? -26.124 0.489 41.110 1.00 71.62 67 SER A C 1
ATOM 498 O O . SER A 1 67 ? -25.949 1.128 42.146 1.00 71.62 67 SER A O 1
ATOM 500 N N . SER A 1 68 ? -27.177 0.668 40.312 1.00 58.72 68 SER A N 1
ATOM 501 C CA . SER A 1 68 ? -28.336 1.505 40.617 1.00 58.72 68 SER A CA 1
ATOM 502 C C . SER A 1 68 ? -29.550 0.632 40.878 1.00 58.72 68 SER A C 1
ATOM 504 O O . SER A 1 68 ? -30.422 1.124 41.621 1.00 58.72 68 SER A O 1
#

Radius of gyration: 27.4 Å; Cα contacts (8 Å, |Δi|>4): 27; chains: 1; bounding box: 55×19×73 Å

Mean predicted aligned error: 10.64 Å